Protein AF-A0A9K3LS97-F1 (afdb_monomer_lite)

Radius of gyration: 24.41 Å; chains: 1; bounding box: 64×32×56 Å

Structure (mmCIF, N/CA/C/O backbone):
data_AF-A0A9K3LS97-F1
#
_entry.id   AF-A0A9K3LS97-F1
#
loop_
_atom_site.group_PDB
_atom_site.id
_atom_site.type_symbol
_atom_site.label_atom_id
_atom_site.label_alt_id
_atom_site.label_comp_id
_atom_site.label_asym_id
_atom_site.label_entity_id
_atom_site.label_seq_id
_atom_site.pdbx_PDB_ins_code
_atom_site.Cartn_x
_atom_site.Cartn_y
_atom_site.Cartn_z
_atom_site.occupancy
_atom_site.B_iso_or_equiv
_atom_site.auth_seq_id
_atom_site.auth_comp_id
_atom_site.auth_asym_id
_atom_site.auth_atom_id
_atom_site.pdbx_PDB_model_num
ATOM 1 N N . MET A 1 1 ? 26.031 9.543 -15.658 1.00 63.28 1 MET A N 1
ATOM 2 C CA . MET A 1 1 ? 26.528 8.838 -16.861 1.00 63.28 1 MET A CA 1
ATOM 3 C C . MET A 1 1 ? 25.945 7.433 -16.845 1.00 63.28 1 MET A C 1
ATOM 5 O O . MET A 1 1 ? 26.179 6.728 -15.872 1.00 63.28 1 MET A O 1
ATOM 9 N N . TRP A 1 2 ? 25.127 7.066 -17.835 1.00 78.56 2 TRP A N 1
ATOM 10 C CA . TRP A 1 2 ? 24.490 5.743 -17.891 1.00 78.56 2 TRP A CA 1
ATOM 11 C C . TRP A 1 2 ? 25.430 4.751 -18.579 1.00 78.56 2 TRP A C 1
ATOM 13 O O . TRP A 1 2 ? 26.002 5.063 -19.625 1.00 78.56 2 TRP A O 1
ATOM 23 N N . LYS A 1 3 ? 25.604 3.571 -17.979 1.00 82.19 3 LYS A N 1
ATOM 24 C CA . LYS A 1 3 ? 26.374 2.462 -18.546 1.00 82.19 3 LYS A CA 1
ATOM 25 C C . LYS A 1 3 ? 25.403 1.355 -18.929 1.00 82.19 3 LYS A C 1
ATOM 27 O O . LYS A 1 3 ? 24.565 0.974 -18.118 1.00 82.19 3 LYS A O 1
ATOM 32 N N . ARG A 1 4 ? 25.511 0.881 -20.163 1.00 79.81 4 ARG A N 1
ATOM 33 C CA . ARG A 1 4 ? 24.728 -0.224 -20.702 1.00 79.81 4 ARG A CA 1
ATOM 34 C C . ARG A 1 4 ? 25.621 -1.445 -20.771 1.00 79.81 4 ARG A C 1
ATOM 36 O O . ARG A 1 4 ? 26.618 -1.405 -21.483 1.00 79.81 4 ARG A O 1
ATOM 43 N N . ASP A 1 5 ? 25.233 -2.492 -20.062 1.00 86.06 5 ASP A N 1
ATOM 44 C CA . ASP A 1 5 ? 25.788 -3.829 -20.228 1.00 86.06 5 ASP A CA 1
ATOM 45 C C . ASP A 1 5 ? 24.864 -4.610 -21.168 1.00 86.06 5 ASP A C 1
ATOM 47 O O . ASP A 1 5 ? 23.657 -4.703 -20.924 1.00 86.06 5 ASP A O 1
ATOM 51 N N . ARG A 1 6 ? 25.390 -5.065 -22.306 1.00 81.62 6 ARG A N 1
ATOM 52 C CA . ARG A 1 6 ? 24.623 -5.816 -23.302 1.00 81.62 6 ARG A CA 1
ATOM 53 C C . ARG A 1 6 ? 25.463 -6.961 -23.840 1.00 81.62 6 ARG A C 1
ATOM 55 O O . ARG A 1 6 ? 26.595 -6.769 -24.275 1.00 81.62 6 ARG A O 1
ATOM 62 N N . GLN A 1 7 ? 24.845 -8.129 -23.910 1.00 86.31 7 GLN A N 1
ATOM 63 C CA . GLN A 1 7 ? 25.394 -9.306 -24.559 1.00 86.31 7 GLN A CA 1
ATOM 64 C C . GLN A 1 7 ? 24.555 -9.610 -25.802 1.00 86.31 7 GLN A C 1
ATOM 66 O O . GLN A 1 7 ? 23.332 -9.702 -25.717 1.00 86.31 7 GLN A O 1
ATOM 71 N N . GLU A 1 8 ? 25.191 -9.681 -26.971 1.00 79.88 8 GLU A N 1
ATOM 72 C CA . GLU A 1 8 ? 24.472 -9.841 -28.243 1.00 79.88 8 GLU A CA 1
ATOM 73 C C . GLU A 1 8 ? 23.899 -11.255 -28.407 1.00 79.88 8 GLU A C 1
ATOM 75 O O . GLU A 1 8 ? 22.798 -11.405 -28.919 1.00 79.88 8 GLU A O 1
ATOM 80 N N . ASN A 1 9 ? 24.619 -12.274 -27.923 1.00 79.12 9 ASN A N 1
ATOM 81 C CA . ASN A 1 9 ? 24.232 -13.684 -27.931 1.00 79.12 9 ASN A CA 1
ATOM 82 C C . ASN A 1 9 ? 24.832 -14.403 -26.712 1.00 79.12 9 ASN A C 1
ATOM 84 O O . ASN A 1 9 ? 25.865 -13.988 -26.198 1.00 79.12 9 ASN A O 1
ATOM 88 N N . LEU A 1 10 ? 24.256 -15.537 -26.300 1.00 77.56 10 LEU A N 1
ATOM 89 C CA . LEU A 1 10 ? 24.673 -16.287 -25.098 1.00 77.56 10 LEU A CA 1
ATOM 90 C C . LEU A 1 10 ? 26.174 -16.650 -25.057 1.00 77.56 10 LEU A C 1
ATOM 92 O O . LEU A 1 10 ? 26.745 -16.808 -23.982 1.00 77.56 10 LEU A O 1
ATOM 96 N N . LEU A 1 11 ? 26.812 -16.779 -26.223 1.00 86.44 11 LEU A N 1
ATOM 97 C CA . LEU A 1 11 ? 28.218 -17.168 -26.364 1.00 86.44 11 LEU A CA 1
ATOM 98 C C . LEU A 1 11 ? 29.169 -15.991 -26.645 1.00 86.44 11 LEU A C 1
ATOM 100 O O . LEU A 1 11 ? 30.377 -16.207 -26.717 1.00 86.44 11 LEU A O 1
ATOM 104 N N . SER A 1 12 ? 28.668 -14.764 -26.837 1.00 85.81 12 SER A N 1
ATOM 105 C CA . SER A 1 12 ? 29.522 -13.583 -27.029 1.00 85.81 12 SER A CA 1
ATOM 106 C C . SER A 1 12 ? 29.837 -12.897 -25.696 1.00 85.81 12 SER A C 1
ATOM 108 O O . SER A 1 12 ? 29.022 -12.951 -24.778 1.00 85.81 12 SER A O 1
ATOM 110 N N . PRO A 1 13 ? 31.014 -12.264 -25.544 1.00 80.06 13 PRO A N 1
ATOM 111 C CA . PRO A 1 13 ? 31.348 -11.558 -24.314 1.00 80.06 13 PRO A CA 1
ATOM 112 C C . PRO A 1 13 ? 30.444 -10.324 -24.122 1.00 80.06 13 PRO A C 1
ATOM 114 O O . PRO A 1 13 ? 30.113 -9.652 -25.105 1.00 80.06 13 PRO A O 1
ATOM 117 N N . PRO A 1 14 ? 30.053 -10.000 -22.877 1.00 82.06 14 PRO A N 1
ATOM 118 C CA . PRO A 1 14 ? 29.267 -8.807 -22.576 1.00 82.06 14 PRO A CA 1
ATOM 119 C C . PRO A 1 14 ? 30.045 -7.531 -22.926 1.00 82.06 14 PRO A C 1
ATOM 121 O O . PRO A 1 14 ? 31.240 -7.410 -22.646 1.00 82.06 14 PRO A O 1
ATOM 124 N N . ASN A 1 15 ? 29.365 -6.573 -23.559 1.00 83.25 15 ASN A N 1
ATOM 125 C CA . ASN A 1 15 ? 29.924 -5.281 -23.940 1.00 83.25 15 ASN A CA 1
ATOM 126 C C . ASN A 1 15 ? 29.315 -4.177 -23.071 1.00 83.25 15 ASN A C 1
ATOM 128 O O . ASN A 1 15 ? 28.100 -3.961 -23.079 1.00 83.25 15 ASN A O 1
ATOM 132 N N . VAL A 1 16 ? 30.179 -3.463 -22.346 1.00 83.38 16 VAL A N 1
ATOM 133 C CA . VAL A 1 16 ? 29.784 -2.323 -21.520 1.00 83.38 16 VAL A CA 1
ATOM 134 C C . VAL A 1 16 ? 30.083 -1.029 -22.266 1.00 83.38 16 VAL A C 1
ATOM 136 O O . VAL A 1 16 ? 31.243 -0.662 -22.453 1.00 83.38 16 VAL A O 1
ATOM 139 N N . SER A 1 17 ? 29.033 -0.301 -22.643 1.00 85.25 17 SER A N 1
ATOM 140 C CA . SER A 1 17 ? 29.137 0.982 -23.341 1.00 85.25 17 SER A CA 1
ATOM 141 C C . SER A 1 17 ? 28.496 2.111 -22.536 1.00 85.25 17 SER A C 1
ATOM 143 O O . SER A 1 17 ? 27.459 1.938 -21.895 1.00 85.25 17 SER A O 1
ATOM 145 N N . THR A 1 18 ? 29.075 3.306 -22.583 1.00 86.38 18 THR A N 1
ATOM 146 C CA . THR A 1 18 ? 28.446 4.521 -22.046 1.00 86.38 18 THR A CA 1
ATOM 147 C C . THR A 1 18 ? 27.471 5.099 -23.060 1.00 86.38 18 THR A C 1
ATOM 149 O O . THR A 1 18 ? 27.838 5.264 -24.219 1.00 86.38 18 THR A O 1
ATOM 152 N N . LEU A 1 19 ? 26.255 5.418 -22.621 1.00 83.88 19 LEU A N 1
ATOM 153 C CA . LEU A 1 19 ? 25.218 5.984 -23.482 1.00 83.88 19 LEU A CA 1
ATOM 154 C C . LEU A 1 19 ? 25.279 7.515 -23.485 1.00 83.88 19 LEU A C 1
ATOM 156 O O . LEU A 1 19 ? 25.419 8.147 -22.432 1.00 83.88 19 LEU A O 1
ATOM 160 N N . SER A 1 20 ? 25.132 8.101 -24.669 1.00 87.62 20 SER A N 1
ATOM 161 C CA . SER A 1 20 ? 24.892 9.532 -24.867 1.00 87.62 20 SER A CA 1
ATOM 162 C C . SER A 1 20 ? 23.459 9.925 -24.473 1.00 87.62 20 SER A C 1
ATOM 164 O O . SER A 1 20 ? 22.585 9.073 -24.308 1.00 87.62 20 SER A O 1
ATOM 166 N N . ASN A 1 21 ? 23.186 11.225 -24.320 1.00 84.50 21 ASN A N 1
ATOM 167 C CA . ASN A 1 21 ? 21.852 11.705 -23.929 1.00 84.50 21 ASN A CA 1
ATOM 168 C C . ASN A 1 21 ? 20.747 11.307 -24.927 1.00 84.50 21 ASN A C 1
AT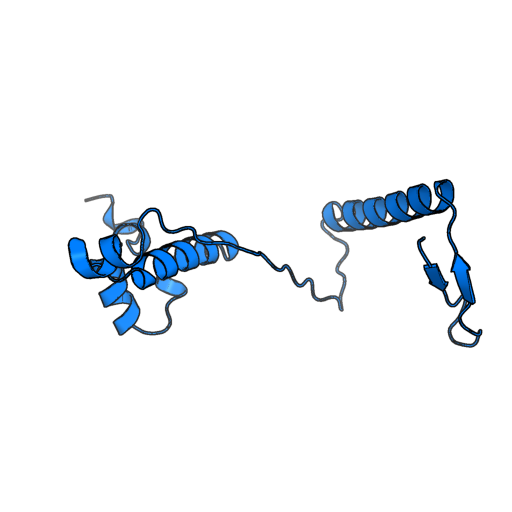OM 170 O O . ASN A 1 21 ? 19.642 10.964 -24.503 1.00 84.50 21 ASN A O 1
ATOM 174 N N . ASP A 1 22 ? 21.048 11.292 -26.227 1.00 88.06 22 ASP A N 1
ATOM 175 C CA . ASP A 1 22 ? 20.086 10.900 -27.264 1.00 88.06 22 ASP A CA 1
ATOM 176 C C . ASP A 1 22 ? 19.793 9.392 -27.230 1.00 88.06 22 ASP A C 1
ATOM 178 O O . ASP A 1 22 ? 18.641 8.963 -27.360 1.00 88.06 22 ASP A O 1
ATOM 182 N N . GLU A 1 23 ? 20.812 8.570 -26.965 1.00 85.81 23 GLU A N 1
ATOM 183 C CA . GLU A 1 23 ? 20.645 7.126 -26.783 1.00 85.81 23 GLU A CA 1
ATOM 184 C C . GLU A 1 23 ? 19.864 6.798 -25.506 1.00 85.81 23 GLU A C 1
ATOM 186 O O . GLU A 1 23 ? 19.010 5.915 -25.530 1.00 85.81 23 GLU A O 1
ATOM 191 N N . ILE A 1 24 ? 20.086 7.538 -24.412 1.00 87.19 24 ILE A N 1
ATOM 192 C CA . ILE A 1 24 ? 19.309 7.393 -23.169 1.00 87.19 24 ILE A CA 1
ATOM 193 C C . ILE A 1 24 ? 17.832 7.687 -23.428 1.00 87.19 24 ILE A C 1
ATOM 195 O O . ILE A 1 24 ? 16.968 6.933 -22.982 1.00 87.19 24 ILE A O 1
ATOM 199 N N . LYS A 1 25 ? 17.523 8.763 -24.162 1.00 89.12 25 LYS A N 1
ATOM 200 C CA . LYS A 1 25 ? 16.139 9.106 -24.510 1.00 89.12 25 LYS A CA 1
ATOM 201 C C . LYS A 1 25 ? 15.491 8.002 -25.347 1.00 89.12 25 LYS A C 1
ATOM 203 O O . LYS A 1 25 ? 14.360 7.611 -25.076 1.00 89.12 25 LYS A O 1
ATOM 208 N N . THR A 1 26 ? 16.228 7.474 -26.319 1.00 89.44 26 THR A N 1
ATOM 209 C CA . THR A 1 26 ? 15.761 6.391 -27.191 1.00 89.44 26 THR A CA 1
ATOM 210 C C . THR A 1 26 ? 15.498 5.106 -26.405 1.00 89.44 26 THR A C 1
ATOM 212 O O . THR A 1 26 ? 14.455 4.481 -26.581 1.00 89.44 26 THR A O 1
ATOM 215 N N . GLU A 1 27 ? 16.402 4.720 -25.504 1.00 86.88 27 GLU A N 1
ATOM 216 C CA . GLU A 1 27 ? 16.250 3.505 -24.698 1.00 86.88 27 GLU A CA 1
ATOM 217 C C . GLU A 1 27 ? 15.125 3.641 -23.664 1.00 86.88 27 GLU A C 1
ATOM 219 O O . GLU A 1 27 ? 14.355 2.707 -23.451 1.00 86.88 27 GLU A O 1
ATOM 224 N N . LYS A 1 28 ? 14.967 4.835 -23.080 1.00 87.25 28 LYS A N 1
ATOM 225 C CA . LYS A 1 28 ? 13.852 5.157 -22.185 1.00 87.25 28 LYS A CA 1
ATOM 226 C C . LYS A 1 28 ? 12.508 5.053 -22.907 1.00 87.25 28 LYS A C 1
ATOM 228 O O . LYS A 1 28 ? 11.580 4.472 -22.356 1.00 87.25 28 LYS A O 1
ATOM 233 N N . ASN A 1 29 ? 12.418 5.554 -24.139 1.00 89.12 29 ASN A N 1
ATOM 234 C CA . ASN A 1 29 ? 11.212 5.417 -24.955 1.00 89.12 29 ASN A CA 1
ATOM 235 C C . ASN A 1 29 ? 10.903 3.946 -25.255 1.00 89.12 29 ASN A C 1
ATOM 237 O O . ASN A 1 29 ? 9.786 3.521 -25.009 1.00 89.12 29 ASN A O 1
ATOM 241 N N . LYS A 1 30 ? 11.895 3.139 -25.662 1.00 84.44 30 LYS A N 1
ATOM 242 C CA . LYS A 1 30 ? 11.698 1.692 -25.884 1.00 84.44 30 LYS A CA 1
ATOM 243 C C . LYS A 1 30 ? 11.211 0.958 -24.635 1.00 84.44 30 LYS A C 1
ATOM 245 O O . LYS A 1 30 ? 10.364 0.077 -24.736 1.00 84.44 30 LYS A O 1
ATOM 250 N N . ALA A 1 31 ? 11.747 1.306 -23.465 1.00 87.00 31 ALA A N 1
ATOM 251 C C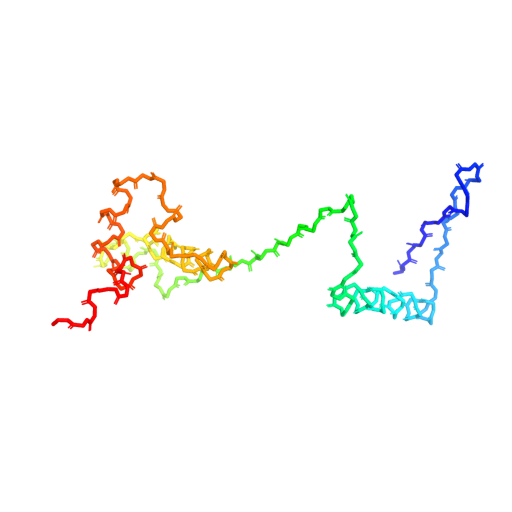A . ALA A 1 31 ? 11.305 0.727 -22.202 1.00 87.00 31 ALA A CA 1
ATOM 252 C C . ALA A 1 31 ? 9.845 1.094 -21.897 1.00 87.00 31 ALA A C 1
ATOM 254 O O . ALA A 1 31 ? 9.075 0.228 -21.493 1.00 87.00 31 ALA A O 1
ATOM 255 N N . PHE A 1 32 ? 9.441 2.346 -22.134 1.00 85.88 32 PHE A N 1
ATOM 256 C CA . PHE A 1 32 ? 8.046 2.755 -21.969 1.00 85.88 32 PHE A CA 1
ATOM 257 C C . PHE A 1 32 ? 7.117 2.153 -23.015 1.00 85.88 32 PHE A C 1
ATOM 259 O O . PHE A 1 32 ? 6.023 1.752 -22.647 1.00 85.88 32 PHE A O 1
ATOM 266 N N . ASP A 1 33 ? 7.551 2.013 -24.265 1.00 85.31 33 ASP A N 1
ATOM 267 C CA . ASP A 1 33 ? 6.780 1.339 -25.309 1.00 85.31 33 ASP A CA 1
ATOM 268 C C . ASP A 1 33 ? 6.553 -0.133 -24.953 1.00 85.31 33 ASP A C 1
ATOM 270 O O . ASP A 1 33 ? 5.461 -0.650 -25.160 1.00 85.31 33 ASP A O 1
ATOM 274 N N . LEU A 1 34 ? 7.552 -0.807 -24.368 1.00 79.19 34 LEU A N 1
ATOM 275 C CA . LEU A 1 34 ? 7.392 -2.161 -23.840 1.00 79.19 34 LEU A CA 1
ATOM 276 C C . LEU A 1 34 ? 6.409 -2.187 -22.665 1.00 79.19 34 LEU A C 1
ATOM 278 O O . LEU A 1 34 ? 5.526 -3.035 -22.641 1.00 79.19 34 LEU A O 1
ATOM 282 N N . LEU A 1 35 ? 6.533 -1.268 -21.704 1.00 79.50 35 LEU A N 1
ATOM 283 C CA . LEU A 1 35 ? 5.618 -1.187 -20.561 1.00 79.50 35 LEU A CA 1
ATOM 284 C C . LEU A 1 35 ? 4.184 -0.887 -20.999 1.00 79.50 35 LEU A C 1
ATOM 286 O O . LEU A 1 35 ? 3.253 -1.483 -20.470 1.00 79.50 35 LEU A O 1
ATOM 290 N N . ASP A 1 36 ? 3.999 -0.007 -21.976 1.00 79.50 36 ASP A N 1
ATOM 291 C CA . ASP A 1 36 ? 2.704 0.362 -22.542 1.00 79.50 36 ASP A CA 1
ATOM 292 C C . ASP A 1 36 ? 2.139 -0.776 -23.401 1.00 79.50 36 ASP A C 1
ATOM 294 O O . ASP A 1 36 ? 0.956 -1.097 -23.319 1.00 79.50 36 ASP A O 1
ATOM 298 N N . ALA A 1 37 ? 2.984 -1.473 -24.166 1.00 75.00 37 ALA A N 1
ATOM 299 C CA . ALA A 1 37 ? 2.600 -2.695 -24.860 1.00 75.00 37 ALA A CA 1
ATOM 300 C C . ALA A 1 37 ? 2.147 -3.770 -23.870 1.00 75.00 37 ALA A C 1
ATOM 302 O O . ALA A 1 37 ? 1.080 -4.322 -24.076 1.00 75.00 37 ALA A O 1
ATOM 303 N N . LEU A 1 38 ? 2.878 -4.012 -22.780 1.00 66.50 38 LEU A N 1
ATOM 304 C CA . LEU A 1 38 ? 2.494 -4.967 -21.735 1.00 66.50 38 LEU A CA 1
ATOM 305 C C . LEU A 1 38 ? 1.218 -4.538 -20.997 1.00 66.50 38 LEU A C 1
ATOM 307 O O . LEU A 1 38 ? 0.354 -5.367 -20.729 1.00 66.50 38 LEU A O 1
ATOM 311 N N . SER A 1 39 ? 1.080 -3.243 -20.707 1.00 69.25 39 SER A N 1
ATOM 312 C CA . SER A 1 39 ? -0.075 -2.686 -19.989 1.00 69.25 39 SER A CA 1
ATOM 313 C C . SER A 1 39 ? -1.344 -2.675 -20.845 1.00 69.25 39 SER A C 1
ATOM 315 O O . SER A 1 39 ? -2.441 -2.835 -20.318 1.00 69.25 39 SER A O 1
ATOM 317 N N . ARG A 1 40 ? -1.215 -2.499 -22.167 1.00 66.75 40 ARG A N 1
AT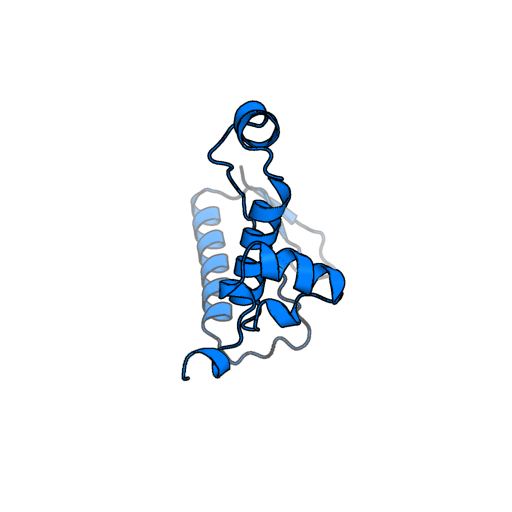OM 318 C CA . ARG A 1 40 ? -2.343 -2.480 -23.114 1.00 66.75 40 ARG A CA 1
ATOM 319 C C . ARG A 1 40 ? -2.575 -3.809 -23.828 1.00 66.75 40 ARG A C 1
ATOM 321 O O . ARG A 1 40 ? -3.668 -4.017 -24.352 1.00 66.75 40 ARG A O 1
ATOM 328 N N . SER A 1 41 ? -1.599 -4.720 -23.872 1.00 57.94 41 SER A N 1
ATOM 329 C CA . SER A 1 41 ? -1.778 -6.077 -24.397 1.00 57.94 41 SER A CA 1
ATOM 330 C C . SER A 1 41 ? -2.520 -6.909 -23.359 1.00 57.94 41 SER A C 1
ATOM 332 O O . SER A 1 41 ? -1.951 -7.791 -22.721 1.00 57.94 41 SER A O 1
ATOM 334 N N . GLY A 1 42 ? -3.815 -6.650 -23.194 1.00 56.22 42 GLY A N 1
ATOM 335 C CA . GLY A 1 42 ? -4.706 -7.406 -22.311 1.00 56.22 42 GLY A CA 1
ATOM 336 C C . GLY A 1 42 ? -4.907 -8.879 -22.700 1.00 56.22 42 GLY A C 1
ATOM 337 O O . GLY A 1 42 ? -5.956 -9.432 -22.401 1.00 56.22 42 GLY A O 1
ATOM 338 N N . SER A 1 43 ? -3.963 -9.516 -23.406 1.00 59.06 43 SER A N 1
ATOM 339 C CA . SER A 1 43 ? -4.062 -10.916 -23.829 1.00 59.06 43 SER A CA 1
ATOM 340 C C . SER A 1 43 ? -2.744 -11.541 -24.333 1.00 59.06 43 SER A C 1
ATOM 342 O O . SER A 1 43 ? -2.811 -12.530 -25.063 1.00 59.06 43 SER A O 1
ATOM 344 N N . LEU A 1 44 ? -1.545 -11.030 -24.007 1.00 56.03 44 LEU A N 1
ATOM 345 C CA . LEU A 1 44 ? -0.332 -11.840 -24.214 1.00 56.03 44 LEU A CA 1
ATOM 346 C C . LEU A 1 44 ? -0.074 -12.640 -22.929 1.00 56.03 44 LEU A C 1
ATOM 348 O O . LEU A 1 44 ? 0.449 -12.069 -21.973 1.00 56.03 44 LEU A O 1
ATOM 352 N N . PRO A 1 45 ? -0.466 -13.927 -22.848 1.00 59.38 45 PRO A N 1
ATOM 353 C CA . PRO A 1 45 ? -0.194 -14.729 -21.668 1.00 59.38 45 PRO A CA 1
ATOM 354 C C . PRO A 1 45 ? 1.317 -14.915 -21.558 1.00 59.38 45 PRO A C 1
ATOM 356 O O . PRO A 1 45 ? 1.917 -15.710 -22.282 1.00 59.38 45 PRO A O 1
ATOM 359 N N . ILE A 1 46 ? 1.949 -14.170 -20.656 1.00 64.25 46 ILE A N 1
ATOM 360 C CA . ILE A 1 46 ? 3.343 -14.400 -20.307 1.00 64.25 46 ILE A CA 1
ATOM 361 C C . ILE A 1 46 ? 3.355 -15.646 -19.421 1.00 64.25 46 ILE A C 1
ATOM 363 O O . ILE A 1 46 ? 3.221 -15.564 -18.205 1.00 64.25 46 ILE A O 1
ATOM 367 N N . GLN A 1 47 ? 3.443 -16.822 -20.049 1.00 66.19 47 GLN A N 1
ATOM 368 C CA . GLN A 1 47 ? 3.234 -18.112 -19.377 1.00 66.19 47 GLN A CA 1
ATOM 369 C C . GLN A 1 47 ? 4.226 -18.406 -18.235 1.00 66.19 47 GLN A C 1
ATOM 371 O O . GLN A 1 47 ? 4.016 -19.361 -17.496 1.00 66.19 47 GLN A O 1
ATOM 376 N N . TYR A 1 48 ? 5.267 -17.581 -18.061 1.00 73.81 48 TYR A N 1
ATOM 377 C CA . TYR A 1 48 ? 6.308 -17.752 -17.043 1.00 73.81 48 TYR A CA 1
ATOM 378 C C . TYR A 1 48 ? 6.838 -16.421 -16.477 1.00 73.81 48 TYR A C 1
ATOM 380 O O . TYR A 1 48 ? 8.027 -16.323 -16.177 1.00 73.81 48 TYR A O 1
ATOM 388 N N . SER A 1 49 ? 6.013 -15.372 -16.364 1.00 67.88 49 SER A N 1
ATOM 389 C CA . SER A 1 49 ? 6.421 -14.161 -15.631 1.00 67.88 49 SER A CA 1
ATOM 390 C C . SER A 1 49 ? 5.565 -13.927 -14.404 1.00 6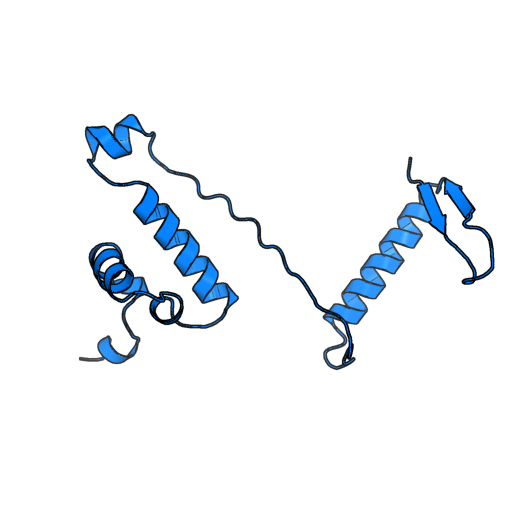7.88 49 SER A C 1
ATOM 392 O O . SER A 1 49 ? 4.339 -13.913 -14.491 1.00 67.88 49 SER A O 1
ATOM 394 N N . GLU A 1 50 ? 6.223 -13.630 -13.293 1.00 65.75 50 GLU A N 1
ATOM 395 C CA . GLU A 1 50 ? 5.582 -13.105 -12.099 1.00 65.75 50 GLU A CA 1
ATOM 396 C C . GLU A 1 50 ? 5.697 -11.578 -12.099 1.00 65.75 50 GLU A C 1
ATOM 398 O O . GLU A 1 50 ? 6.795 -11.024 -12.194 1.00 65.75 50 GLU A O 1
ATOM 403 N N . LEU A 1 51 ? 4.561 -10.890 -12.002 1.00 71.06 51 LEU A N 1
ATOM 404 C CA . LEU A 1 51 ? 4.518 -9.445 -11.815 1.00 71.06 51 LEU A CA 1
ATOM 405 C C . LEU A 1 51 ? 4.456 -9.147 -10.316 1.00 71.06 51 LEU A C 1
ATOM 407 O O . LEU A 1 51 ? 3.423 -9.336 -9.679 1.00 71.06 51 LEU A O 1
ATOM 411 N N . HIS A 1 52 ? 5.560 -8.651 -9.765 1.00 75.00 52 HIS A N 1
ATOM 412 C CA . HIS A 1 52 ? 5.635 -8.202 -8.376 1.00 75.00 52 HIS A CA 1
ATOM 413 C C . HIS A 1 52 ? 5.384 -6.691 -8.319 1.00 75.00 52 HIS A C 1
ATOM 415 O O . HIS A 1 52 ? 6.228 -5.903 -8.744 1.00 75.00 52 HIS A O 1
ATOM 421 N N . VAL A 1 53 ? 4.221 -6.275 -7.812 1.00 77.69 53 VAL A N 1
ATOM 422 C CA . VAL A 1 53 ? 3.895 -4.856 -7.586 1.00 77.69 53 VAL A CA 1
ATOM 423 C C . VAL A 1 53 ? 4.177 -4.509 -6.128 1.00 77.69 53 VAL A C 1
ATOM 425 O O . VAL A 1 53 ? 3.556 -5.061 -5.225 1.00 77.69 53 VAL A O 1
ATOM 428 N N . VAL A 1 54 ? 5.104 -3.577 -5.893 1.00 79.69 54 VAL A N 1
ATOM 429 C CA . VAL A 1 54 ? 5.402 -3.057 -4.551 1.00 79.69 54 VAL A CA 1
ATOM 430 C C . VAL A 1 54 ? 4.692 -1.722 -4.373 1.00 79.69 54 VAL A C 1
ATOM 432 O O . VAL A 1 54 ? 5.001 -0.752 -5.065 1.00 79.69 54 VAL A O 1
ATOM 435 N N . VAL A 1 55 ? 3.749 -1.666 -3.433 1.00 79.62 55 VAL A N 1
ATOM 436 C CA . VAL A 1 55 ? 3.046 -0.433 -3.062 1.00 79.62 55 VAL A CA 1
ATOM 437 C C . VAL A 1 55 ? 3.642 0.090 -1.759 1.00 79.62 55 VAL A C 1
ATOM 439 O O . VAL A 1 55 ? 3.453 -0.500 -0.698 1.00 79.62 55 VAL A O 1
ATOM 442 N N . CYS A 1 56 ? 4.385 1.193 -1.833 1.00 80.88 56 CYS A N 1
ATOM 443 C CA . CYS A 1 56 ? 4.933 1.853 -0.650 1.00 80.88 56 CYS A CA 1
ATOM 444 C C . CYS A 1 56 ? 3.895 2.810 -0.062 1.00 80.88 56 CYS A C 1
ATOM 446 O O . CYS A 1 56 ? 3.456 3.732 -0.750 1.00 80.88 56 CYS A O 1
ATOM 448 N N . VAL A 1 57 ? 3.548 2.631 1.213 1.00 81.38 57 VAL A N 1
ATOM 449 C CA . VAL A 1 57 ? 2.638 3.529 1.934 1.00 81.38 57 VAL A CA 1
ATOM 450 C C . VAL A 1 57 ? 3.302 4.037 3.203 1.00 81.38 57 VAL A C 1
ATOM 452 O O . VAL A 1 57 ? 3.859 3.266 3.981 1.00 81.38 57 VAL A O 1
ATOM 455 N N . THR A 1 58 ? 3.229 5.352 3.399 1.00 84.56 58 THR A N 1
ATOM 456 C CA . THR A 1 58 ? 3.688 6.026 4.613 1.00 84.56 58 THR A CA 1
ATOM 457 C C . THR A 1 58 ? 2.467 6.485 5.394 1.00 84.56 58 THR A C 1
ATOM 459 O O . THR A 1 58 ? 1.718 7.338 4.919 1.00 84.56 58 THR A O 1
ATOM 462 N N . HIS A 1 59 ? 2.267 5.936 6.591 1.00 84.00 59 HIS A N 1
ATOM 463 C CA . HIS A 1 59 ? 1.260 6.435 7.523 1.00 84.00 59 HIS A CA 1
ATOM 464 C C . HIS A 1 59 ? 1.838 7.611 8.316 1.00 84.00 59 HIS A C 1
ATOM 466 O O . HIS A 1 59 ? 2.855 7.462 8.997 1.00 84.00 59 HIS A O 1
ATOM 472 N N . CYS A 1 60 ? 1.192 8.771 8.241 1.00 84.50 60 CYS A N 1
ATOM 473 C CA . CYS A 1 60 ? 1.540 9.938 9.045 1.00 84.50 60 CYS A CA 1
ATOM 474 C C . CYS A 1 60 ? 0.569 10.047 10.221 1.00 84.50 60 CYS A C 1
ATOM 476 O O . CYS A 1 60 ? -0.642 10.002 10.025 1.00 84.50 60 CYS A O 1
ATOM 478 N N . PHE A 1 61 ? 1.097 10.216 11.432 1.00 85.12 61 PHE A N 1
ATOM 479 C CA . PHE A 1 61 ? 0.285 10.471 12.618 1.00 85.12 61 PHE A CA 1
ATOM 480 C C . PHE A 1 61 ? 0.073 11.976 12.791 1.00 85.12 61 PHE A C 1
ATOM 482 O O . PHE A 1 61 ? 1.036 12.741 12.755 1.00 85.12 61 PHE A O 1
ATOM 489 N N . ASP A 1 62 ? -1.172 12.393 13.023 1.00 85.25 62 ASP A N 1
ATOM 490 C CA . ASP A 1 62 ? -1.511 13.813 13.217 1.00 85.25 62 ASP A CA 1
ATOM 491 C C . ASP A 1 62 ? -0.972 14.382 14.536 1.00 85.25 62 ASP A C 1
ATOM 493 O O . ASP A 1 62 ? -0.730 15.581 14.662 1.00 85.25 62 ASP A O 1
ATOM 497 N N . LYS A 1 63 ? -0.821 13.514 15.539 1.00 85.94 63 LYS A N 1
ATOM 498 C CA . LYS A 1 63 ? -0.421 13.859 16.902 1.00 85.94 63 LYS A CA 1
ATOM 499 C C . LYS A 1 63 ? 0.952 13.283 17.213 1.00 85.94 63 LYS A C 1
ATOM 501 O O . LYS A 1 63 ? 1.327 12.219 16.716 1.00 85.94 63 LYS A O 1
ATOM 506 N N . ASN A 1 64 ? 1.697 13.978 18.068 1.00 88.06 64 ASN A N 1
ATOM 507 C CA . ASN A 1 64 ? 2.960 13.455 18.567 1.00 88.06 64 ASN A CA 1
ATOM 508 C C . ASN A 1 64 ? 2.705 12.277 19.542 1.00 88.06 64 ASN A C 1
ATOM 510 O O . ASN A 1 64 ? 1.571 12.002 19.948 1.00 88.06 64 ASN A O 1
ATOM 514 N N . VAL A 1 65 ? 3.768 11.559 19.915 1.00 85.31 65 VAL A N 1
ATOM 515 C CA . VAL A 1 65 ? 3.670 10.390 20.810 1.00 85.31 65 VAL A CA 1
ATOM 516 C C . VAL A 1 65 ? 3.150 10.770 22.200 1.00 85.31 65 VAL A C 1
ATOM 518 O O . VAL A 1 65 ? 2.365 10.020 22.775 1.00 85.31 65 VAL A O 1
ATOM 521 N N . MET A 1 66 ? 3.553 11.931 22.728 1.00 88.50 66 MET A N 1
ATOM 522 C CA . MET A 1 66 ? 3.107 12.404 24.042 1.00 88.50 66 MET A CA 1
ATOM 523 C C . MET A 1 66 ? 1.607 12.702 24.034 1.00 88.50 66 MET A C 1
ATOM 525 O O . MET A 1 66 ? 0.883 12.223 24.900 1.00 88.50 66 MET A O 1
ATOM 529 N N . ASP A 1 67 ? 1.121 13.406 23.019 1.00 89.50 67 ASP A N 1
ATOM 530 C CA . ASP A 1 67 ? -0.291 13.738 22.868 1.00 89.50 67 ASP A CA 1
ATOM 531 C C . ASP A 1 67 ? -1.123 12.456 22.677 1.00 89.50 67 ASP A C 1
ATOM 533 O O . ASP A 1 67 ? -2.155 12.268 23.311 1.00 89.50 67 ASP A O 1
ATOM 537 N N . THR A 1 68 ? -0.649 11.514 21.857 1.00 84.75 68 THR A N 1
ATOM 538 C CA . THR A 1 68 ? -1.420 10.303 21.530 1.00 84.75 68 THR A CA 1
ATOM 539 C C . THR A 1 68 ? -1.479 9.307 22.693 1.00 84.75 68 THR A C 1
ATOM 541 O O . THR A 1 68 ? -2.552 8.805 23.021 1.00 84.75 68 THR A O 1
ATOM 544 N N . ILE A 1 69 ? -0.340 9.009 23.328 1.00 87.31 69 ILE A N 1
ATOM 545 C CA . ILE A 1 69 ? -0.258 7.963 24.360 1.00 87.31 69 ILE A CA 1
ATOM 546 C C . ILE A 1 69 ? -0.557 8.525 25.748 1.00 87.31 69 ILE A C 1
ATOM 548 O O . ILE A 1 69 ? -1.224 7.870 26.539 1.00 87.31 69 ILE A O 1
ATOM 552 N N . ILE A 1 70 ? -0.055 9.718 26.072 1.00 87.00 70 ILE A N 1
ATOM 553 C CA . ILE A 1 70 ? -0.161 10.257 27.433 1.00 87.00 70 ILE A CA 1
ATOM 554 C C . ILE A 1 70 ? -1.431 11.082 27.590 1.00 87.00 70 ILE A C 1
ATOM 556 O O . ILE A 1 70 ? -2.159 10.893 28.561 1.00 87.00 70 ILE A O 1
ATOM 560 N N . GLN A 1 71 ? -1.699 11.997 26.657 1.00 87.38 71 GLN A N 1
ATOM 561 C CA . GLN A 1 71 ? -2.850 12.890 26.780 1.00 87.38 71 GLN A CA 1
ATOM 562 C C . GLN A 1 71 ? -4.159 12.192 26.398 1.00 87.38 71 GLN A C 1
ATOM 564 O O . GLN A 1 71 ? -5.133 12.292 27.141 1.00 87.38 71 GLN A O 1
ATOM 569 N N . ASP A 1 72 ? -4.177 11.473 25.274 1.00 85.56 72 A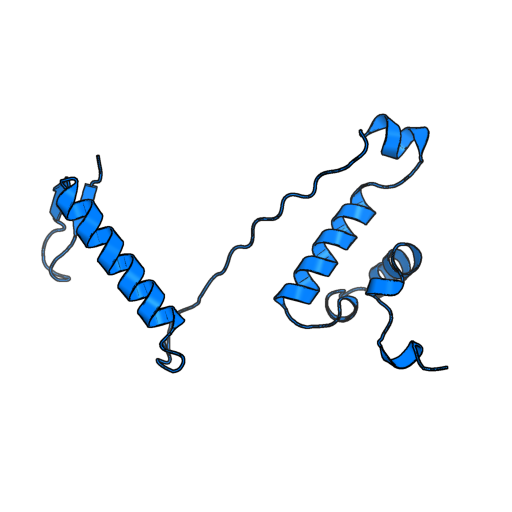SP A N 1
ATOM 570 C CA . ASP A 1 72 ? -5.393 10.818 24.783 1.00 85.56 72 ASP A CA 1
ATOM 571 C C . ASP A 1 72 ? -5.532 9.356 25.239 1.00 85.56 72 ASP A C 1
ATOM 573 O O . ASP A 1 72 ? -6.622 8.795 25.139 1.00 85.56 72 ASP A O 1
ATOM 577 N N . ASN A 1 73 ? -4.454 8.727 25.727 1.00 87.12 73 ASN A N 1
ATOM 578 C CA . ASN A 1 73 ? -4.414 7.297 26.066 1.00 87.12 73 ASN A CA 1
ATOM 579 C C . ASN A 1 73 ? -4.909 6.389 24.921 1.00 87.12 73 ASN A C 1
ATOM 581 O O . ASN A 1 73 ? -5.605 5.396 25.135 1.00 87.12 73 ASN A O 1
ATOM 585 N N . VAL A 1 74 ? -4.552 6.747 23.686 1.00 84.25 74 VAL A N 1
ATOM 586 C CA . VAL A 1 74 ? -4.890 5.993 22.478 1.00 84.25 74 VAL A CA 1
ATOM 587 C C . VAL A 1 74 ? -3.658 5.243 21.993 1.00 84.25 74 VAL A C 1
ATOM 589 O O . VAL A 1 74 ? -2.551 5.781 21.955 1.00 84.25 74 VAL A O 1
ATOM 592 N N . ASN A 1 75 ? -3.847 3.996 21.568 1.00 84.62 75 ASN A N 1
ATOM 593 C CA . ASN A 1 75 ? -2.788 3.227 20.936 1.00 84.62 75 ASN A CA 1
ATOM 594 C C . ASN A 1 75 ? -2.626 3.652 19.458 1.00 84.62 75 ASN A C 1
ATOM 596 O O . ASN A 1 75 ? -3.512 3.370 18.648 1.00 84.62 75 ASN A O 1
ATOM 600 N N . PRO A 1 76 ? -1.506 4.286 19.052 1.00 83.88 76 PRO A N 1
ATOM 601 C CA . PRO A 1 76 ? -1.303 4.711 17.664 1.00 83.88 76 PRO A CA 1
ATOM 602 C C . PRO A 1 76 ? -1.255 3.535 16.679 1.00 83.88 76 PRO A C 1
ATOM 604 O O . PRO A 1 76 ? -1.537 3.718 15.496 1.00 83.88 76 PRO A O 1
ATOM 607 N N . ILE A 1 77 ? -0.937 2.326 17.152 1.00 87.38 77 ILE A N 1
ATOM 608 C CA . ILE A 1 77 ? -0.878 1.129 16.309 1.00 87.38 77 ILE A CA 1
ATOM 609 C C . ILE A 1 77 ? -2.243 0.810 15.698 1.00 87.38 77 ILE A C 1
ATOM 611 O O . ILE A 1 77 ? -2.299 0.405 14.543 1.00 87.38 77 ILE A O 1
ATOM 615 N N . GLU A 1 78 ? -3.343 1.088 16.395 1.00 85.38 78 GLU A N 1
ATOM 616 C CA . GLU A 1 78 ? -4.688 0.805 15.879 1.00 85.38 78 GLU A CA 1
ATOM 617 C C . GLU A 1 78 ? -5.005 1.620 14.617 1.00 85.38 78 GLU A C 1
ATOM 619 O O . GLU A 1 78 ? -5.566 1.096 13.655 1.00 85.38 78 GLU A O 1
ATOM 624 N N . LYS A 1 79 ? -4.572 2.888 14.562 1.00 84.12 79 LYS A N 1
ATOM 625 C CA . LYS A 1 79 ? -4.722 3.728 13.360 1.00 84.12 79 LYS A CA 1
ATOM 626 C C . LYS A 1 79 ? -3.883 3.217 12.189 1.00 84.12 79 LYS A C 1
ATOM 628 O O . LYS A 1 79 ? -4.321 3.278 11.037 1.00 84.12 79 LYS A O 1
ATOM 633 N N . LEU A 1 80 ? -2.683 2.717 12.477 1.00 88.75 80 LEU A N 1
ATOM 634 C CA . LEU A 1 80 ? -1.811 2.130 11.466 1.00 88.75 80 LEU A CA 1
ATOM 635 C C . LEU A 1 80 ? -2.427 0.848 10.894 1.00 88.75 80 LEU A C 1
ATOM 637 O O . LEU A 1 80 ? -2.501 0.704 9.672 1.00 88.75 80 LEU A O 1
ATOM 641 N N . GLU A 1 81 ? -2.898 -0.046 11.765 1.00 89.88 81 GLU A N 1
ATOM 642 C CA . GLU A 1 81 ? -3.575 -1.291 11.391 1.00 89.88 81 GLU A CA 1
ATOM 643 C C . GLU A 1 81 ? -4.794 -1.008 10.516 1.00 89.88 81 GLU A C 1
ATOM 645 O O . GLU A 1 81 ? -4.928 -1.609 9.453 1.00 89.88 81 GLU A O 1
ATOM 650 N N . TRP A 1 82 ? -5.617 -0.026 10.893 1.00 88.12 82 TRP A N 1
ATOM 651 C CA . TRP A 1 82 ? -6.757 0.409 10.088 1.00 88.12 82 TRP A CA 1
ATOM 652 C C . TRP A 1 82 ? -6.345 0.858 8.684 1.00 88.12 82 TRP A C 1
ATOM 654 O O . TRP A 1 82 ? -6.870 0.356 7.691 1.00 88.12 82 TRP A O 1
ATOM 664 N N . SER A 1 83 ? -5.367 1.765 8.584 1.00 89.88 83 SER A N 1
ATOM 665 C CA . SER A 1 83 ? -4.929 2.283 7.280 1.00 89.88 83 SER A CA 1
ATOM 666 C C . SER A 1 83 ? -4.324 1.193 6.391 1.00 89.88 83 SER A C 1
ATOM 668 O O . SER A 1 83 ? -4.516 1.196 5.176 1.00 89.88 83 SER A O 1
ATOM 670 N N . THR A 1 84 ? -3.640 0.227 7.006 1.00 90.62 84 THR A N 1
ATOM 671 C CA . THR A 1 84 ? -3.045 -0.919 6.317 1.00 90.62 84 THR A CA 1
ATOM 672 C C . THR A 1 84 ? -4.128 -1.866 5.819 1.00 90.62 84 THR A C 1
ATOM 674 O O . THR A 1 84 ? -4.075 -2.319 4.678 1.00 90.62 84 THR A O 1
ATOM 677 N N . LEU A 1 85 ? -5.135 -2.140 6.650 1.00 90.81 85 LEU A N 1
ATOM 678 C CA . LEU A 1 85 ? -6.226 -3.043 6.315 1.00 90.81 85 LEU A CA 1
ATOM 679 C C . LEU A 1 85 ? -7.123 -2.468 5.211 1.00 90.81 85 LEU A C 1
ATOM 681 O O . LEU A 1 85 ? -7.494 -3.201 4.300 1.00 90.81 85 LEU A O 1
ATOM 685 N N . LEU A 1 86 ? -7.406 -1.162 5.250 1.00 89.88 86 LEU A N 1
ATOM 686 C CA . LEU A 1 86 ? -8.134 -0.448 4.196 1.00 89.88 86 LEU A CA 1
ATOM 687 C C . LEU A 1 86 ? -7.388 -0.487 2.856 1.00 89.88 86 LEU A C 1
ATOM 689 O O . LEU A 1 86 ? -7.979 -0.724 1.803 1.00 89.88 86 LEU A O 1
ATOM 693 N N . LEU A 1 87 ? -6.075 -0.255 2.882 1.00 90.75 87 LEU A N 1
ATOM 694 C CA . LEU A 1 87 ? -5.253 -0.358 1.683 1.00 90.75 87 LEU A CA 1
ATOM 695 C C . LEU A 1 87 ? -5.274 -1.788 1.131 1.00 90.75 87 LEU A C 1
ATOM 697 O O . LEU A 1 87 ? -5.482 -1.985 -0.064 1.00 90.75 87 LEU A O 1
ATOM 701 N N . ALA A 1 88 ? -5.073 -2.781 1.998 1.00 90.12 88 ALA A N 1
ATOM 702 C CA . ALA A 1 88 ? -5.046 -4.182 1.607 1.00 90.12 88 ALA A CA 1
ATOM 703 C C . ALA A 1 88 ? -6.396 -4.640 1.031 1.00 90.12 88 ALA A C 1
ATOM 705 O O . ALA A 1 88 ? -6.407 -5.287 -0.015 1.00 90.12 88 ALA A O 1
ATOM 706 N N . SER A 1 89 ? -7.529 -4.265 1.639 1.00 91.50 89 SER A N 1
ATOM 707 C CA . SER A 1 89 ? -8.863 -4.592 1.109 1.00 91.50 89 SER A CA 1
ATOM 708 C C . SER A 1 89 ? -9.094 -3.967 -0.264 1.00 91.50 89 SER A C 1
ATOM 710 O O . SER A 1 89 ? -9.589 -4.636 -1.169 1.00 91.50 89 SER A O 1
ATOM 712 N N . THR A 1 90 ? -8.641 -2.726 -0.454 1.00 90.12 90 THR A N 1
ATOM 713 C CA . THR A 1 90 ? -8.741 -2.013 -1.734 1.00 90.12 90 THR A CA 1
ATOM 714 C C . THR A 1 90 ? -7.879 -2.663 -2.821 1.00 90.12 90 THR A C 1
ATOM 716 O O . THR A 1 90 ? -8.342 -2.834 -3.945 1.00 90.12 90 THR A O 1
ATOM 719 N N . ILE A 1 91 ? -6.637 -3.055 -2.507 1.00 89.19 91 ILE A N 1
ATOM 720 C CA . ILE A 1 91 ? -5.719 -3.696 -3.466 1.00 89.19 91 ILE A CA 1
ATOM 721 C C . ILE A 1 91 ? -6.193 -5.105 -3.833 1.00 89.19 91 ILE A C 1
ATOM 723 O O . ILE A 1 91 ? -6.154 -5.483 -5.002 1.00 89.19 91 ILE A O 1
ATOM 727 N N . HIS A 1 92 ? -6.620 -5.892 -2.845 1.00 89.06 92 HIS A N 1
ATOM 728 C CA . HIS A 1 92 ? -7.046 -7.272 -3.067 1.00 89.06 92 HIS A CA 1
ATOM 729 C C . HIS A 1 92 ? -8.486 -7.387 -3.583 1.00 89.06 92 HIS A C 1
ATOM 731 O O . HIS A 1 92 ? -8.861 -8.455 -4.062 1.00 89.06 92 HIS A O 1
ATOM 737 N N . GLY A 1 93 ? -9.288 -6.322 -3.495 1.00 88.62 93 GLY A N 1
ATOM 738 C CA . GLY A 1 93 ? -10.691 -6.330 -3.912 1.00 88.62 93 GLY A CA 1
ATOM 739 C C . GLY A 1 93 ? -11.564 -7.269 -3.076 1.00 88.62 93 GLY A C 1
ATOM 740 O O . GLY A 1 93 ? -12.549 -7.800 -3.581 1.00 88.62 93 GLY A O 1
ATOM 741 N N . VAL A 1 94 ? -11.187 -7.512 -1.817 1.00 91.38 94 VAL A N 1
ATOM 742 C CA . VAL A 1 94 ? -11.925 -8.375 -0.882 1.00 91.38 94 VAL A CA 1
ATOM 743 C C . VAL A 1 94 ? -12.246 -7.613 0.404 1.00 91.38 94 VAL A C 1
ATOM 745 O O . VAL A 1 94 ? -11.487 -6.712 0.775 1.00 91.38 94 VAL A O 1
ATOM 748 N N . PRO A 1 95 ? -13.325 -7.966 1.126 1.00 90.12 95 PRO A N 1
ATOM 749 C CA . PRO A 1 95 ? -13.666 -7.309 2.383 1.00 90.12 95 PRO A CA 1
ATOM 750 C C . PRO A 1 95 ? -12.524 -7.375 3.407 1.00 90.12 95 PRO A C 1
ATOM 752 O O . PRO A 1 95 ? -11.881 -8.410 3.587 1.00 90.12 95 PRO A O 1
ATOM 755 N N . ALA A 1 96 ? -12.304 -6.291 4.152 1.00 90.19 96 ALA A N 1
ATOM 756 C CA . ALA A 1 96 ? -11.248 -6.214 5.168 1.00 90.19 96 ALA A CA 1
ATOM 757 C C . ALA A 1 96 ? -11.331 -7.353 6.204 1.00 90.19 96 ALA A C 1
ATOM 759 O O . ALA A 1 96 ? -10.314 -7.898 6.635 1.00 90.19 96 ALA A O 1
ATOM 760 N N . ARG A 1 97 ? -12.550 -7.790 6.540 1.00 88.62 97 ARG A N 1
ATOM 761 C CA . ARG A 1 97 ? -12.804 -8.903 7.462 1.00 88.62 97 ARG A CA 1
ATOM 762 C C . ARG A 1 97 ? -12.175 -10.226 7.015 1.00 88.62 97 ARG A C 1
ATOM 764 O O . ARG A 1 97 ? -11.737 -11.001 7.868 1.00 88.62 97 ARG A O 1
ATOM 771 N N . THR A 1 98 ? -12.114 -10.495 5.708 1.00 90.25 98 THR A N 1
ATOM 772 C CA . THR A 1 98 ? -11.559 -11.753 5.176 1.00 90.25 98 THR A CA 1
ATOM 773 C C . THR A 1 98 ? -10.034 -11.771 5.179 1.00 90.25 98 THR A C 1
ATOM 775 O O . THR A 1 98 ? -9.446 -12.845 5.128 1.00 90.25 98 THR A O 1
ATOM 778 N N . LEU A 1 99 ? -9.393 -10.601 5.269 1.00 90.31 99 LEU A N 1
ATOM 779 C CA . LEU A 1 99 ? -7.936 -10.473 5.353 1.00 90.31 99 LEU A CA 1
ATOM 780 C C . LEU A 1 99 ? -7.395 -10.764 6.762 1.00 90.31 99 LEU A C 1
ATOM 782 O O . LEU A 1 99 ? -6.208 -11.039 6.928 1.00 90.31 99 LEU A O 1
ATOM 786 N N . LEU A 1 100 ? -8.259 -10.738 7.779 1.00 90.31 100 LEU A N 1
ATOM 787 C CA . LEU A 1 100 ? -7.900 -11.068 9.155 1.00 90.31 100 LEU A CA 1
ATOM 788 C C . LEU A 1 100 ? -8.022 -12.576 9.386 1.00 90.31 100 LEU A C 1
ATOM 790 O O . LEU A 1 100 ? -9.103 -13.151 9.230 1.00 90.31 100 LEU A O 1
ATOM 794 N N . SER A 1 101 ? -6.913 -13.206 9.781 1.00 87.31 101 SER A N 1
ATOM 795 C CA . SER A 1 101 ? -6.850 -14.654 10.029 1.00 87.31 101 SER A CA 1
ATOM 796 C C . SER A 1 101 ? -7.385 -15.058 11.406 1.00 87.31 101 SER A C 1
ATOM 798 O O . SER A 1 101 ? -7.936 -16.146 11.542 1.00 87.31 101 SER A O 1
ATOM 800 N N . GLN A 1 102 ? -7.223 -14.209 12.426 1.00 89.31 102 GLN A N 1
ATOM 801 C CA . GLN A 1 102 ? -7.616 -14.514 13.804 1.00 89.31 102 GLN A CA 1
ATOM 802 C C . GLN A 1 102 ? -8.914 -13.801 14.192 1.00 89.31 102 GLN A C 1
ATOM 804 O O . GLN A 1 102 ? -9.084 -12.608 13.939 1.00 89.31 102 GLN A O 1
ATOM 809 N N . ASP A 1 103 ? -9.814 -14.514 14.872 1.00 83.94 103 ASP A N 1
ATOM 810 C CA . ASP A 1 103 ? -11.084 -13.939 15.335 1.00 83.94 103 ASP A CA 1
ATOM 811 C C . ASP A 1 103 ? -10.906 -12.932 16.483 1.00 83.94 103 ASP A C 1
ATOM 813 O O . ASP A 1 103 ? -11.709 -12.010 16.625 1.00 83.94 103 ASP A O 1
ATOM 817 N N . SER A 1 104 ? -9.826 -13.044 17.262 1.00 86.56 104 SER A N 1
ATOM 818 C CA . SER A 1 104 ? -9.448 -12.051 18.275 1.00 86.56 104 SER A CA 1
ATOM 819 C C . SER A 1 104 ? -9.181 -10.675 17.665 1.00 86.56 104 SER A C 1
ATOM 821 O O . SER A 1 104 ? -9.640 -9.663 18.197 1.00 86.56 104 SER A O 1
ATOM 823 N N . ASP A 1 105 ? -8.489 -10.634 16.524 1.00 86.81 105 ASP A N 1
ATOM 824 C CA . ASP A 1 105 ? -8.165 -9.386 15.830 1.00 86.81 105 ASP A CA 1
ATOM 825 C C . ASP A 1 105 ? -9.415 -8.751 15.228 1.00 86.81 105 ASP A C 1
ATOM 827 O O . ASP A 1 105 ? -9.578 -7.535 15.290 1.00 86.81 105 ASP A O 1
ATOM 831 N N . ARG A 1 106 ? -10.342 -9.575 14.720 1.00 86.94 106 ARG A N 1
ATOM 832 C CA . ARG A 1 106 ? -11.641 -9.112 14.212 1.00 86.94 106 ARG A CA 1
ATOM 833 C C . ARG A 1 106 ? -12.470 -8.441 15.298 1.00 86.94 106 ARG A C 1
ATOM 835 O O . ARG A 1 106 ? -13.036 -7.385 15.046 1.00 86.94 106 ARG A O 1
ATOM 842 N N . MET A 1 107 ? -12.529 -9.023 16.496 1.00 84.81 107 MET A N 1
ATOM 843 C CA . MET A 1 107 ? -13.265 -8.418 17.611 1.00 84.81 107 MET A CA 1
ATOM 844 C C . MET A 1 107 ? -12.627 -7.102 18.053 1.00 84.81 107 MET A C 1
ATOM 846 O O . MET A 1 107 ? -13.323 -6.099 18.171 1.00 84.81 107 MET A O 1
ATOM 850 N N . ARG A 1 108 ? -11.303 -7.083 18.257 1.00 86.50 108 ARG A N 1
ATOM 851 C CA . ARG A 1 108 ? -10.587 -5.878 18.696 1.00 86.50 108 ARG A CA 1
ATOM 852 C C . ARG A 1 108 ? -10.728 -4.738 17.687 1.00 86.50 108 ARG A C 1
ATOM 854 O O . ARG A 1 108 ? -11.110 -3.636 18.064 1.00 86.50 108 ARG A O 1
ATOM 861 N N . LEU A 1 109 ? -10.453 -5.007 16.410 1.00 85.06 109 LEU A N 1
ATOM 862 C CA . LEU A 1 109 ? -10.549 -4.001 15.352 1.00 85.06 109 LEU A CA 1
ATOM 863 C C . LEU A 1 109 ? -11.999 -3.614 15.048 1.00 85.06 109 LEU A C 1
ATOM 865 O O . LEU A 1 109 ? -12.236 -2.476 14.660 1.00 85.06 109 LEU A O 1
ATOM 869 N N . GLY A 1 110 ? -12.962 -4.515 15.262 1.00 84.12 110 GLY A N 1
ATOM 870 C CA . GLY A 1 110 ? -14.391 -4.222 15.125 1.00 84.12 110 GLY A CA 1
ATOM 871 C C . GLY A 1 110 ? -14.890 -3.212 16.154 1.00 84.12 110 GLY A C 1
ATOM 872 O O . GLY A 1 110 ? -15.735 -2.386 15.832 1.00 84.12 110 GLY A O 1
ATOM 873 N N . VAL A 1 111 ? -14.324 -3.218 17.366 1.00 83.94 111 VAL A N 1
ATOM 874 C CA . VAL A 1 111 ? -14.623 -2.197 18.382 1.00 83.94 111 VAL A CA 1
ATOM 875 C C . VAL A 1 111 ? -14.042 -0.838 17.985 1.00 83.94 111 VAL A C 1
ATOM 877 O O . VAL A 1 111 ? -14.722 0.176 18.127 1.00 83.94 111 VAL A O 1
ATOM 880 N N . SER A 1 112 ? -12.806 -0.803 17.478 1.00 81.31 112 SER A N 1
ATOM 881 C CA . SER A 1 112 ? -12.144 0.459 17.118 1.00 81.31 112 SER A CA 1
ATOM 882 C C . SER A 1 112 ? -12.644 1.044 15.785 1.00 81.31 112 SER A C 1
ATOM 884 O O . SER A 1 112 ? -12.698 2.265 15.643 1.00 81.31 112 SER A O 1
ATOM 886 N N . PHE A 1 113 ? -13.017 0.204 14.810 1.00 83.56 113 PHE A N 1
ATOM 887 C CA . PHE A 1 113 ? -13.363 0.608 13.438 1.00 83.56 113 PHE A CA 1
ATOM 888 C C . PHE A 1 113 ? -14.487 -0.257 12.822 1.00 83.56 113 PHE A C 1
ATOM 890 O O . PHE A 1 113 ? -14.236 -1.026 11.887 1.00 83.56 113 PHE A O 1
ATOM 897 N N . PRO A 1 114 ? -15.736 -0.121 13.299 1.00 83.19 114 PRO A N 1
ATOM 898 C CA . PRO A 1 114 ? -16.846 -0.992 12.901 1.00 83.19 114 PRO A CA 1
ATOM 899 C C . PRO A 1 114 ? -17.181 -0.893 11.404 1.00 83.19 114 PRO A C 1
ATOM 901 O O . PRO A 1 114 ? -17.230 -1.915 10.726 1.00 83.19 114 PRO A O 1
ATOM 904 N N . ALA A 1 115 ? -17.235 0.319 10.842 1.00 84.56 115 ALA A N 1
ATOM 905 C CA . ALA A 1 115 ? -17.579 0.555 9.433 1.00 84.56 115 ALA A CA 1
ATOM 906 C C . ALA A 1 115 ? -16.659 -0.145 8.408 1.00 84.56 115 ALA A C 1
ATOM 908 O O . ALA A 1 115 ? -17.039 -0.316 7.255 1.00 84.56 115 ALA A O 1
ATOM 909 N N . LEU A 1 116 ? -15.433 -0.527 8.793 1.00 82.81 116 LEU A N 1
ATOM 910 C CA . LEU A 1 116 ? -14.516 -1.252 7.903 1.00 82.81 116 LEU A CA 1
ATOM 911 C C . LEU A 1 116 ? -14.768 -2.771 7.913 1.00 82.81 116 LEU A C 1
ATOM 913 O O . LEU A 1 116 ? -14.360 -3.472 6.988 1.00 82.81 116 LEU A O 1
ATOM 917 N N . LEU A 1 117 ? -15.386 -3.289 8.974 1.00 83.75 117 LEU A N 1
ATOM 918 C CA . LEU A 1 117 ? -15.588 -4.720 9.209 1.00 83.75 117 LEU A CA 1
ATOM 919 C C . LEU A 1 117 ? -17.062 -5.145 9.137 1.00 83.75 117 LEU A C 1
ATOM 921 O O . LEU A 1 117 ? -17.328 -6.350 9.129 1.00 83.75 117 LEU A O 1
ATOM 925 N N . GLU A 1 118 ? -17.982 -4.185 9.056 1.00 77.88 118 GLU A N 1
ATOM 926 C CA . GLU A 1 118 ? -19.392 -4.394 8.732 1.00 77.88 118 GLU A CA 1
ATOM 927 C C . GLU A 1 118 ? -19.544 -5.018 7.337 1.00 77.88 118 GLU A C 1
ATOM 929 O O . GLU A 1 118 ? -18.790 -4.737 6.402 1.00 77.88 118 GLU A O 1
ATOM 934 N N . THR A 1 119 ? -20.510 -5.924 7.214 1.00 62.66 119 THR A N 1
ATOM 935 C CA . THR A 1 119 ? -20.871 -6.541 5.932 1.00 62.66 119 THR A CA 1
ATOM 936 C C . THR A 1 119 ? -22.015 -5.711 5.357 1.00 62.66 119 THR A C 1
ATOM 938 O O . THR A 1 119 ? -22.924 -5.360 6.104 1.00 62.66 119 THR A O 1
ATOM 941 N N . GLU A 1 120 ? -22.003 -5.399 4.057 1.00 56.00 120 GLU A N 1
ATOM 942 C CA . GLU A 1 120 ? -23.041 -4.572 3.403 1.00 56.00 120 GLU A CA 1
ATOM 943 C C . GLU A 1 120 ? -24.488 -5.078 3.647 1.00 56.00 120 GLU A C 1
ATOM 945 O O . GLU A 1 120 ? -25.439 -4.310 3.521 1.00 56.00 120 GLU A O 1
ATOM 950 N N . GLU A 1 121 ? -24.657 -6.328 4.097 1.00 51.84 121 GLU A N 1
ATOM 951 C CA . GLU A 1 121 ? -25.929 -6.948 4.498 1.00 51.84 121 GLU A CA 1
ATOM 952 C C . GLU A 1 121 ? -26.596 -6.349 5.760 1.00 51.84 121 GLU A C 1
ATOM 954 O O . GLU A 1 121 ? -27.788 -6.565 5.963 1.00 51.84 121 GLU A O 1
ATOM 959 N N . GLU A 1 122 ? -25.892 -5.583 6.603 1.00 50.59 122 GLU A N 1
ATOM 960 C CA . GLU A 1 122 ? -26.469 -4.972 7.824 1.00 50.59 122 GLU A CA 1
ATOM 961 C C . GLU A 1 122 ?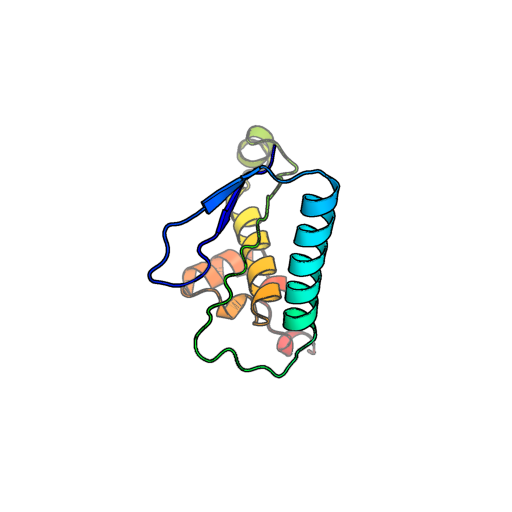 -26.986 -3.533 7.627 1.00 50.59 122 GLU A C 1
ATOM 963 O O . GLU A 1 122 ? -27.499 -2.928 8.566 1.00 50.59 122 GLU A O 1
ATOM 968 N N . SER A 1 123 ? -26.908 -2.986 6.409 1.00 46.81 123 SER A N 1
ATOM 969 C CA . SER A 1 123 ? -27.311 -1.598 6.116 1.00 46.81 123 SER A CA 1
ATOM 970 C C . SER A 1 123 ? -28.774 -1.415 5.663 1.00 46.81 123 SER A C 1
ATOM 972 O O . SER A 1 123 ? -29.194 -0.284 5.414 1.00 46.81 123 SER A O 1
ATOM 974 N N . GLU A 1 124 ? -29.568 -2.494 5.595 1.00 40.34 124 GLU A N 1
ATOM 975 C CA . GLU A 1 124 ? -30.961 -2.485 5.100 1.00 40.34 124 GLU A CA 1
ATOM 976 C C . GLU A 1 124 ? -32.062 -2.820 6.139 1.00 40.34 124 GLU A C 1
ATOM 978 O O . GLU A 1 124 ? -33.198 -3.076 5.741 1.00 40.34 124 GLU A O 1
ATOM 983 N N . ASN A 1 125 ? -31.801 -2.766 7.454 1.00 36.66 125 ASN A N 1
ATOM 984 C CA . ASN A 1 125 ? -32.857 -2.913 8.483 1.00 36.66 125 ASN A CA 1
ATOM 985 C C . ASN A 1 125 ? -33.014 -1.690 9.391 1.00 36.66 125 ASN A C 1
ATOM 987 O O . ASN A 1 125 ? -32.005 -1.260 9.991 1.00 36.66 125 ASN A O 1
#

Secondary structure (DSSP, 8-state):
-EEEEE-SSTTSPPEEEEEPHHHHHHHHHHHHHHHHHHHH-TT---TT----------PPPSS-HIIIIIIS---HHHHHHHHHHHHHHHHHTS-HHHH---HHHHHHHHHH-HHHH--GGGS--

Organism: NCBI:txid303405

Sequence (125 aa):
MWKRDRQENLLSPPNVSTLSNDEIKTEKNKAFDLLDALSRSGSLPIQYSELHVVVCVTHCFDKNVMDTIIQDNVNPIEKLEWSTLLLASTIHGVPARTLLSQDSDRMRLGVSFPALLETEEESEN

Foldseek 3Di:
DDWDWDDPDPPGDIDIDDDDPVRVVVVVVVVVVVVVCVVPCPDPCPVDDDDDDDDDDDDDDPDDPCCQCPVVVHDVVLVVVVVVLVVVCVVVVHQSLVVDPDVVVLVVNCVVPVPSNDDPVVPPD

pLDDT: mean 80.81, std 11.17, range [36.66, 91.5]